Protein AF-A0A350LMN6-F1 (afdb_monomer)

Radius of gyration: 17.41 Å; Cα contacts (8 Å, |Δi|>4): 54; chains: 1; bounding box: 42×22×51 Å

pLDDT: mean 89.62, std 10.58, range [46.28, 97.31]

Structure (mmCIF, N/CA/C/O backbone):
data_AF-A0A350LMN6-F1
#
_entry.id   AF-A0A350LMN6-F1
#
loop_
_atom_site.group_PDB
_atom_site.id
_atom_site.type_symbol
_atom_site.label_atom_id
_atom_site.label_alt_id
_atom_site.label_comp_id
_atom_site.label_asym_id
_atom_site.label_entity_id
_atom_site.label_seq_id
_atom_site.pdbx_PDB_ins_code
_atom_site.Cartn_x
_atom_site.Cartn_y
_atom_site.Cartn_z
_atom_site.occupancy
_atom_site.B_iso_or_equiv
_atom_site.auth_seq_id
_atom_site.auth_comp_id
_atom_site.auth_asym_id
_atom_site.auth_atom_id
_atom_site.pdbx_PDB_model_num
ATOM 1 N N . ARG A 1 1 ? -7.589 -0.271 27.659 1.00 46.28 1 ARG A N 1
ATOM 2 C CA . ARG A 1 1 ? -8.736 -0.619 26.787 1.00 46.28 1 ARG A CA 1
ATOM 3 C C . ARG A 1 1 ? -8.306 -1.821 25.958 1.00 46.28 1 ARG A C 1
ATOM 5 O O . ARG A 1 1 ? -7.439 -1.653 25.115 1.00 46.28 1 ARG A O 1
ATOM 12 N N . VAL A 1 2 ? -8.798 -3.019 26.272 1.00 51.09 2 VAL A N 1
ATOM 13 C CA . VAL A 1 2 ? -8.551 -4.210 25.441 1.00 51.09 2 VAL A CA 1
ATOM 14 C C . VAL A 1 2 ? -9.443 -4.070 24.212 1.00 51.09 2 VAL A C 1
ATOM 16 O O . VAL A 1 2 ? -10.617 -3.734 24.362 1.00 51.09 2 VAL A O 1
ATOM 19 N N . ALA A 1 3 ? -8.888 -4.220 23.013 1.00 60.38 3 ALA A N 1
ATOM 20 C CA . ALA A 1 3 ? -9.687 -4.184 21.800 1.00 60.38 3 ALA A CA 1
ATOM 21 C C . ALA A 1 3 ? -10.554 -5.444 21.737 1.00 60.38 3 ALA A C 1
ATOM 23 O O . ALA A 1 3 ? -10.038 -6.561 21.719 1.00 60.38 3 ALA A O 1
ATOM 24 N N . GLU A 1 4 ? -11.871 -5.274 21.735 1.00 62.53 4 GLU A N 1
ATOM 25 C CA . GLU A 1 4 ? -12.802 -6.367 21.485 1.00 62.53 4 GLU A CA 1
ATOM 26 C C . GLU A 1 4 ? -12.888 -6.575 19.965 1.00 62.53 4 GLU A C 1
ATOM 28 O O . GLU A 1 4 ? -13.317 -5.690 19.230 1.00 62.53 4 GLU A O 1
ATOM 33 N N . VAL A 1 5 ? -12.378 -7.712 19.479 1.00 65.31 5 VAL A N 1
ATOM 34 C CA . VAL A 1 5 ? -12.191 -7.977 18.035 1.00 65.31 5 VAL A CA 1
ATOM 35 C C . VAL A 1 5 ? -13.121 -9.088 17.516 1.00 65.31 5 VAL A C 1
ATOM 37 O O . VAL A 1 5 ? -13.261 -9.295 16.309 1.00 65.31 5 VAL A O 1
ATOM 40 N N . ARG A 1 6 ? -13.805 -9.815 18.412 1.00 74.12 6 ARG A N 1
ATOM 41 C CA . ARG A 1 6 ? -14.726 -10.892 18.019 1.00 74.12 6 ARG A CA 1
ATOM 42 C C . ARG A 1 6 ? -15.953 -10.323 17.306 1.00 74.12 6 ARG A C 1
ATOM 44 O O . ARG A 1 6 ? -16.569 -9.383 17.783 1.00 74.12 6 ARG A O 1
ATOM 51 N N . GLY A 1 7 ? -16.309 -10.916 16.166 1.00 76.44 7 GLY A N 1
ATOM 52 C CA . GLY A 1 7 ? -17.500 -10.532 15.399 1.00 76.44 7 GLY A CA 1
ATOM 53 C C . GLY A 1 7 ? -17.394 -9.201 14.644 1.00 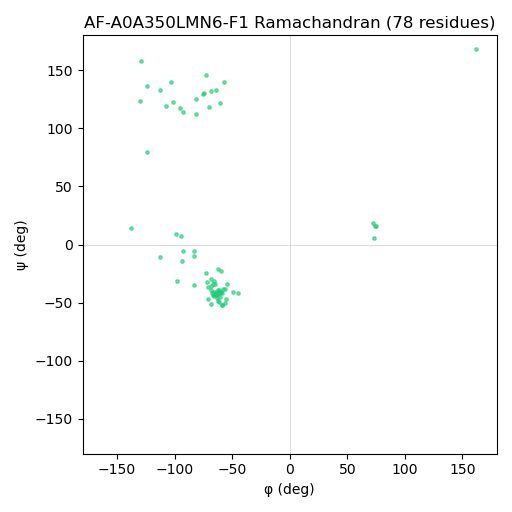76.44 7 GLY A C 1
ATOM 54 O O . GLY A 1 7 ? -18.375 -8.790 14.034 1.00 76.44 7 GLY A O 1
ATOM 55 N N . ALA A 1 8 ? -16.224 -8.548 14.632 1.00 86.62 8 ALA A N 1
ATOM 56 C CA . ALA A 1 8 ? -16.015 -7.254 13.978 1.00 86.62 8 ALA A CA 1
ATOM 57 C C . ALA A 1 8 ? -14.860 -7.310 12.952 1.00 86.62 8 ALA A C 1
ATOM 59 O O . ALA A 1 8 ? -13.754 -6.846 13.240 1.00 86.62 8 ALA A O 1
ATOM 60 N N . PRO A 1 9 ? -15.087 -7.844 11.733 1.00 85.62 9 PRO A N 1
ATOM 61 C CA . PRO A 1 9 ? -14.037 -8.028 10.725 1.00 85.62 9 PRO A CA 1
ATOM 62 C C . PRO A 1 9 ? -13.283 -6.742 10.369 1.00 85.62 9 PRO A C 1
ATOM 64 O O . PRO A 1 9 ? -12.0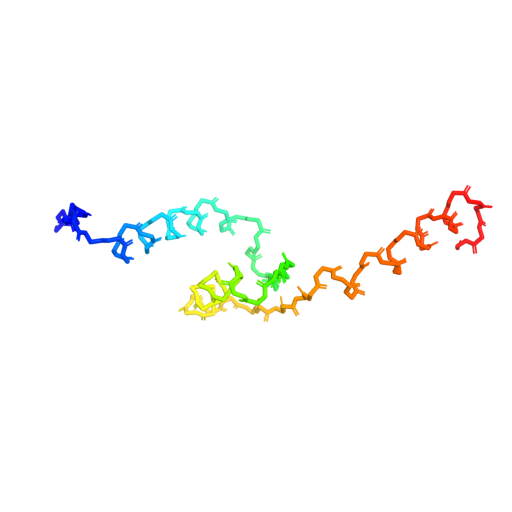68 -6.766 10.215 1.00 85.62 9 PRO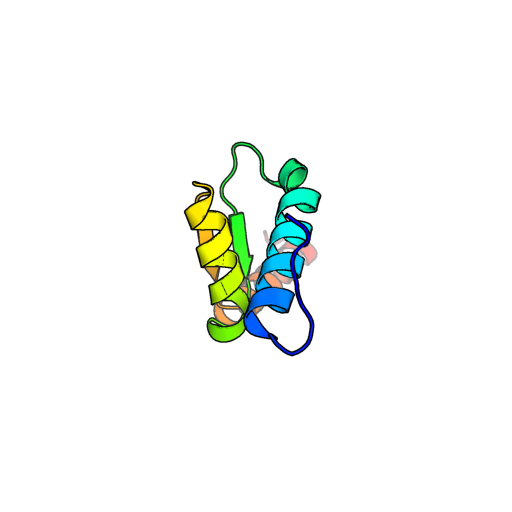 A O 1
ATOM 67 N N . ALA A 1 10 ? -13.975 -5.601 10.301 1.00 86.88 10 ALA A N 1
ATOM 68 C CA . ALA A 1 10 ? -13.340 -4.308 10.043 1.00 86.88 10 ALA A CA 1
ATOM 69 C C . ALA A 1 10 ? -12.370 -3.898 11.168 1.00 86.88 10 ALA A C 1
ATOM 71 O O . ALA A 1 10 ? -11.269 -3.422 10.893 1.00 86.88 10 ALA A O 1
ATOM 72 N N . ALA A 1 11 ? -12.748 -4.133 12.430 1.00 88.75 11 ALA A N 1
ATOM 73 C CA . ALA A 1 11 ? -11.888 -3.857 13.576 1.00 88.75 11 ALA A CA 1
ATOM 74 C C . ALA A 1 11 ? -10.673 -4.794 13.592 1.00 88.75 11 ALA A C 1
ATOM 76 O O . ALA A 1 11 ? -9.560 -4.329 13.829 1.00 88.75 11 ALA A O 1
ATOM 77 N N . LEU A 1 12 ? -10.859 -6.084 13.287 1.00 90.88 12 LEU A N 1
ATOM 78 C CA . LEU A 1 12 ? -9.757 -7.042 13.153 1.00 90.88 12 LEU A CA 1
ATOM 79 C C . LEU A 1 12 ? -8.763 -6.601 12.074 1.00 90.88 12 LEU A C 1
ATOM 81 O O . LEU A 1 12 ? -7.571 -6.489 12.351 1.00 90.88 12 LEU A O 1
ATOM 85 N N . THR A 1 13 ? -9.255 -6.295 10.873 1.00 88.88 13 THR A N 1
ATOM 86 C CA . THR A 1 13 ? -8.421 -5.839 9.754 1.00 88.88 13 THR A CA 1
ATOM 87 C C . THR A 1 13 ? -7.656 -4.566 10.108 1.00 88.88 13 THR A C 1
ATOM 89 O O . THR A 1 13 ? -6.464 -4.479 9.825 1.00 88.88 13 THR A O 1
ATOM 92 N N . GLY A 1 14 ? -8.295 -3.608 10.787 1.00 90.00 14 GLY A N 1
ATOM 93 C CA . GLY A 1 14 ? -7.627 -2.394 11.262 1.00 90.00 14 GLY A CA 1
ATOM 94 C C . GLY A 1 14 ? -6.482 -2.674 12.244 1.00 90.00 14 GLY A C 1
ATOM 95 O O . GLY A 1 14 ? -5.414 -2.079 12.116 1.00 90.00 14 GLY A O 1
ATOM 96 N N . HIS A 1 15 ? -6.660 -3.613 13.182 1.00 92.50 15 HIS A N 1
ATOM 97 C CA . HIS A 1 15 ? -5.599 -4.005 14.121 1.00 92.50 15 HIS A CA 1
ATOM 98 C C . HIS A 1 15 ? -4.428 -4.696 13.420 1.00 92.50 15 HIS A C 1
ATOM 100 O O . HIS A 1 15 ? -3.276 -4.384 13.715 1.00 92.50 15 HIS A O 1
ATOM 106 N N . LEU A 1 16 ? -4.711 -5.606 12.483 1.00 92.81 16 LEU A N 1
ATOM 107 C CA . LEU A 1 16 ? -3.668 -6.299 11.723 1.00 92.81 16 LEU A CA 1
ATOM 108 C C . LEU A 1 16 ? -2.876 -5.325 10.847 1.00 92.81 16 LEU A C 1
ATOM 110 O O . LEU A 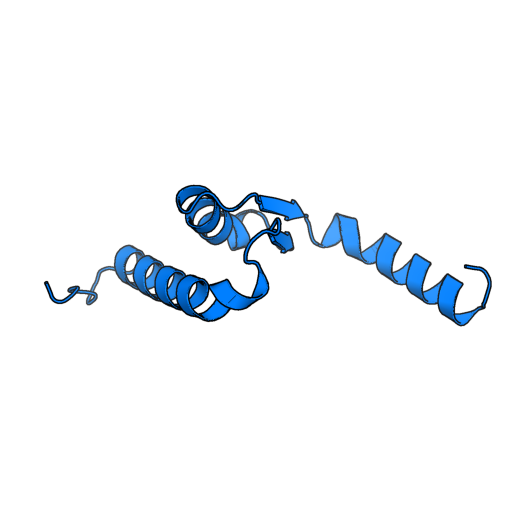1 16 ? -1.650 -5.376 10.839 1.00 92.81 16 LEU A O 1
ATOM 114 N N . LEU A 1 17 ? -3.562 -4.392 10.183 1.00 92.62 17 LEU A N 1
ATOM 115 C CA . LEU A 1 17 ? -2.915 -3.353 9.387 1.00 92.62 17 LEU A CA 1
ATOM 116 C C . LEU A 1 17 ? -2.040 -2.438 10.253 1.00 92.62 17 LEU A C 1
ATOM 118 O O . LEU A 1 17 ? -0.907 -2.140 9.889 1.00 92.62 17 LEU A O 1
ATOM 122 N N . GLY A 1 18 ? -2.535 -2.021 11.422 1.00 93.06 18 GLY A N 1
ATOM 123 C CA . GLY A 1 18 ? -1.748 -1.226 12.367 1.00 93.06 18 GLY A CA 1
ATOM 124 C C . GLY A 1 18 ? -0.488 -1.956 12.842 1.00 93.06 18 GLY A C 1
ATOM 125 O O . GLY A 1 18 ? 0.581 -1.351 12.905 1.00 93.06 18 GLY A O 1
ATOM 126 N N . ALA A 1 19 ? -0.593 -3.259 13.118 1.00 95.00 19 ALA A N 1
ATOM 127 C CA . ALA A 1 19 ? 0.547 -4.089 13.498 1.00 95.00 19 ALA A CA 1
ATOM 128 C C . ALA A 1 19 ? 1.569 -4.239 12.356 1.00 95.00 19 ALA A C 1
ATOM 130 O O . ALA A 1 19 ? 2.766 -4.083 12.596 1.00 95.00 19 ALA A O 1
ATOM 131 N N . GLU A 1 20 ? 1.108 -4.477 11.122 1.00 94.38 20 GLU A N 1
ATOM 132 C CA . GLU A 1 20 ? 1.953 -4.531 9.919 1.00 94.38 20 GLU A CA 1
ATOM 133 C C . GLU A 1 20 ? 2.748 -3.228 9.746 1.00 94.38 20 GLU A C 1
ATOM 135 O O . GLU A 1 20 ? 3.975 -3.254 9.627 1.00 94.38 20 GLU A O 1
ATOM 140 N N . LEU A 1 21 ? 2.070 -2.076 9.805 1.00 93.06 21 LEU A N 1
ATOM 141 C CA . LEU A 1 21 ? 2.714 -0.776 9.607 1.00 93.06 21 LEU A CA 1
ATOM 142 C C . LEU A 1 21 ? 3.677 -0.409 10.741 1.00 93.06 21 LEU A C 1
ATOM 144 O O . LEU A 1 21 ? 4.755 0.124 10.478 1.00 93.06 21 LEU A O 1
ATOM 148 N N . ALA A 1 22 ? 3.330 -0.714 11.994 1.00 93.19 22 ALA A N 1
ATOM 149 C CA . ALA A 1 22 ? 4.219 -0.476 13.129 1.00 93.19 22 ALA A CA 1
ATOM 150 C C . ALA A 1 22 ? 5.515 -1.294 13.014 1.00 93.19 22 ALA A C 1
ATOM 152 O O . ALA A 1 22 ? 6.598 -0.766 13.271 1.00 93.19 22 ALA A O 1
ATOM 153 N N . ALA A 1 23 ? 5.408 -2.558 12.589 1.00 94.00 23 ALA A N 1
ATOM 154 C CA . ALA A 1 23 ? 6.557 -3.438 12.405 1.00 94.00 23 ALA A CA 1
ATOM 155 C C . ALA A 1 23 ? 7.449 -3.006 11.232 1.00 94.00 23 ALA A C 1
ATOM 157 O O . ALA A 1 23 ? 8.670 -3.123 11.318 1.00 94.00 23 ALA A O 1
ATOM 158 N N . ALA A 1 24 ? 6.858 -2.493 10.151 1.00 92.62 24 ALA A N 1
ATOM 159 C CA . ALA A 1 24 ? 7.603 -2.142 8.947 1.00 92.62 24 ALA A CA 1
ATOM 160 C C . ALA A 1 24 ? 8.069 -0.668 8.889 1.00 92.62 24 ALA A C 1
ATOM 162 O O . ALA A 1 24 ? 8.890 -0.314 8.044 1.00 92.62 24 ALA A O 1
ATOM 163 N N . ARG A 1 25 ? 7.674 0.171 9.858 1.00 90.44 25 ARG A N 1
ATOM 164 C CA . ARG A 1 25 ? 8.119 1.572 9.995 1.00 90.44 25 ARG A CA 1
ATOM 165 C C . ARG A 1 25 ? 9.631 1.805 9.816 1.00 90.44 25 ARG A C 1
ATOM 167 O O . ARG A 1 25 ? 9.973 2.781 9.149 1.00 90.44 25 ARG A O 1
ATOM 174 N N . PRO A 1 26 ? 10.551 0.972 10.346 1.00 91.25 26 PRO A N 1
ATOM 175 C CA . PRO A 1 26 ? 11.989 1.185 10.159 1.00 91.25 26 PRO A CA 1
ATOM 176 C C . PRO A 1 26 ? 12.455 1.191 8.694 1.00 91.25 26 PRO A C 1
ATOM 178 O O . PRO A 1 26 ? 13.492 1.778 8.406 1.00 91.25 26 PRO A O 1
ATOM 181 N N . TYR A 1 27 ? 11.703 0.580 7.772 1.00 87.88 27 TYR A N 1
ATOM 182 C CA . TYR A 1 27 ? 12.095 0.447 6.365 1.00 87.88 27 TYR A CA 1
ATOM 183 C C . TYR A 1 27 ? 11.784 1.680 5.501 1.00 87.88 27 TYR A C 1
ATOM 185 O O . TYR A 1 27 ? 12.238 1.737 4.363 1.00 87.88 27 TYR A O 1
ATOM 193 N N . TRP A 1 28 ? 11.031 2.663 6.008 1.00 88.38 28 TRP A N 1
ATOM 194 C CA . TRP A 1 28 ? 10.607 3.838 5.227 1.00 88.38 28 TRP A CA 1
ATOM 195 C C . TRP A 1 28 ? 10.699 5.171 5.984 1.00 88.38 28 TRP A C 1
ATOM 197 O O . TRP A 1 28 ? 10.122 6.175 5.566 1.00 88.38 28 TRP A O 1
ATOM 207 N N . LEU A 1 29 ? 11.396 5.218 7.123 1.00 83.62 29 LEU A N 1
ATOM 208 C CA . LEU A 1 29 ? 11.562 6.467 7.870 1.00 83.62 29 LEU A CA 1
ATOM 209 C C . LEU A 1 29 ? 12.274 7.527 7.016 1.00 83.62 29 LEU A C 1
ATOM 211 O O . LEU A 1 29 ? 13.399 7.326 6.570 1.00 83.62 29 LEU A O 1
ATOM 215 N N . GLY A 1 30 ? 11.612 8.672 6.825 1.00 85.62 30 GLY A N 1
ATOM 216 C CA . GLY A 1 30 ? 12.143 9.787 6.035 1.00 85.62 30 GLY A CA 1
ATOM 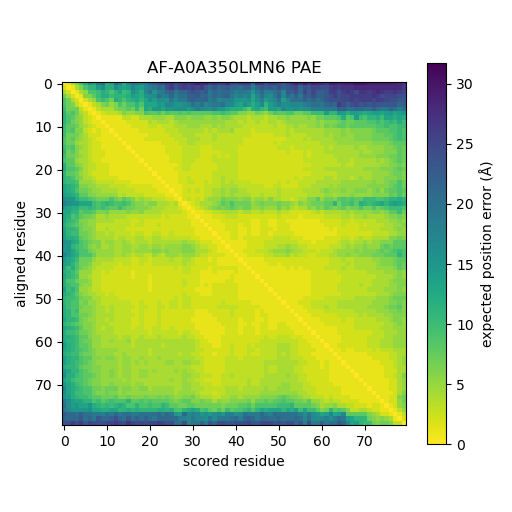217 C C . GLY A 1 30 ? 12.111 9.563 4.519 1.00 85.62 30 GLY A C 1
ATOM 218 O O . GLY A 1 30 ? 12.804 10.269 3.789 1.00 85.62 30 GLY A O 1
ATOM 219 N N . GLN A 1 31 ? 11.343 8.582 4.042 1.00 90.19 31 GLN A N 1
ATOM 220 C CA . GLN A 1 31 ? 11.194 8.257 2.625 1.00 90.19 31 GLN A CA 1
ATOM 221 C C . GLN A 1 31 ? 9.709 8.163 2.251 1.00 90.19 31 GLN A C 1
ATOM 223 O O . GLN A 1 31 ? 8.843 7.932 3.097 1.00 90.19 31 GLN A O 1
ATOM 228 N N . GLU A 1 32 ? 9.422 8.336 0.967 1.00 94.31 32 GLU A N 1
ATOM 229 C CA . GLU A 1 32 ? 8.123 8.014 0.380 1.00 94.31 32 GLU A CA 1
ATOM 230 C C . GLU A 1 32 ? 7.938 6.491 0.277 1.00 94.31 32 GLU A C 1
ATOM 232 O O . GLU A 1 32 ? 8.889 5.756 0.004 1.00 94.31 32 GLU A O 1
ATOM 237 N N . VAL A 1 33 ? 6.703 6.012 0.451 1.00 95.50 33 VAL A N 1
ATOM 238 C CA . VAL A 1 33 ? 6.342 4.604 0.249 1.00 95.50 33 VAL A CA 1
ATOM 239 C C . VAL A 1 33 ? 5.642 4.419 -1.095 1.00 95.50 33 VAL A C 1
ATOM 241 O O . VAL A 1 33 ? 4.578 4.977 -1.350 1.00 95.50 33 VAL A O 1
ATOM 244 N N . ASN A 1 34 ? 6.209 3.557 -1.937 1.00 95.94 34 ASN A N 1
ATOM 245 C CA . ASN A 1 34 ? 5.599 3.143 -3.196 1.00 95.94 34 ASN A CA 1
ATOM 246 C C . ASN A 1 34 ? 4.778 1.866 -2.978 1.00 95.94 34 ASN A C 1
ATOM 248 O O . ASN A 1 34 ? 5.329 0.807 -2.679 1.00 95.94 34 ASN A O 1
ATOM 252 N N . LEU A 1 35 ? 3.457 1.958 -3.125 1.00 95.81 35 LEU A N 1
ATOM 253 C CA . LEU A 1 35 ? 2.549 0.818 -3.047 1.00 95.81 35 LEU A CA 1
ATOM 254 C C . LEU A 1 35 ? 2.261 0.285 -4.445 1.00 95.81 35 LEU A C 1
ATOM 256 O O . LEU A 1 35 ? 1.652 0.972 -5.260 1.00 95.81 35 LEU A O 1
ATOM 260 N N . ILE A 1 36 ? 2.655 -0.960 -4.690 1.00 96.62 36 ILE A N 1
ATOM 261 C CA . ILE A 1 36 ? 2.416 -1.658 -5.952 1.00 96.62 36 ILE A CA 1
ATOM 262 C C . ILE A 1 36 ? 1.343 -2.714 -5.707 1.00 96.62 36 ILE A C 1
ATOM 264 O O . ILE A 1 36 ? 1.519 -3.605 -4.875 1.00 96.62 36 ILE A O 1
ATOM 268 N N . GLY A 1 37 ? 0.217 -2.611 -6.404 1.00 95.88 37 GLY A N 1
ATOM 269 C CA . GLY A 1 37 ? -0.855 -3.593 -6.290 1.00 95.88 37 GLY A CA 1
ATOM 270 C C . GLY A 1 37 ? -2.198 -3.079 -6.802 1.00 95.88 37 GLY A C 1
ATOM 271 O O . GLY A 1 37 ? -2.370 -1.875 -6.989 1.00 95.88 37 GLY A O 1
ATOM 272 N N . PRO A 1 38 ? -3.188 -3.972 -6.976 1.00 94.38 38 PRO A N 1
ATOM 273 C CA . PRO A 1 38 ? -4.517 -3.571 -7.418 1.00 94.38 38 PRO A CA 1
ATOM 274 C C . PRO A 1 38 ? -5.122 -2.525 -6.476 1.00 94.38 38 PRO A C 1
ATOM 276 O O . PRO A 1 38 ? -5.036 -2.664 -5.252 1.00 94.38 38 PRO A O 1
ATOM 279 N N . LYS A 1 39 ? -5.811 -1.515 -7.024 1.00 89.81 39 LYS A N 1
ATOM 280 C CA . LYS A 1 39 ? -6.391 -0.396 -6.251 1.00 89.81 39 LYS A CA 1
ATOM 281 C C . LYS A 1 39 ? -7.213 -0.849 -5.036 1.00 89.81 39 LYS A C 1
ATOM 283 O O . LYS A 1 39 ? -7.094 -0.267 -3.957 1.00 89.81 39 LYS A O 1
ATOM 288 N N . ALA A 1 40 ? -8.011 -1.906 -5.194 1.00 87.81 40 ALA A N 1
ATOM 289 C CA . ALA A 1 40 ? -8.821 -2.476 -4.116 1.00 87.81 40 ALA A CA 1
ATOM 290 C C . ALA A 1 40 ? -7.977 -3.096 -2.984 1.00 87.81 40 ALA A C 1
ATOM 292 O O . ALA A 1 40 ? -8.379 -3.051 -1.825 1.00 87.81 40 ALA A O 1
ATOM 293 N N . ALA A 1 41 ? -6.799 -3.640 -3.303 1.00 88.44 41 ALA A N 1
ATOM 294 C CA . ALA A 1 41 ? -5.915 -4.304 -2.348 1.00 88.44 41 ALA A CA 1
ATOM 295 C C . ALA A 1 41 ? -5.018 -3.320 -1.576 1.00 88.44 41 ALA A C 1
ATOM 297 O O . ALA A 1 41 ? -4.738 -3.531 -0.393 1.00 88.44 41 ALA A O 1
ATOM 298 N N . ILE A 1 42 ? -4.576 -2.237 -2.225 1.00 95.31 42 ILE A N 1
ATOM 299 C CA . ILE A 1 42 ? -3.657 -1.262 -1.615 1.00 95.31 42 ILE A CA 1
ATOM 300 C C . ILE A 1 42 ? -4.369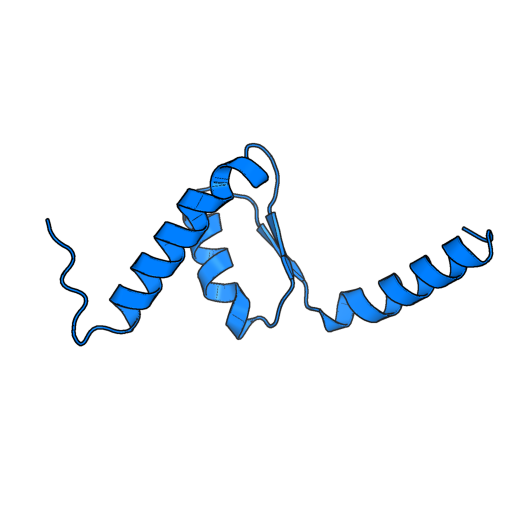 -0.081 -0.949 1.00 95.31 42 ILE A C 1
ATOM 302 O O . ILE A 1 42 ? -3.750 0.622 -0.155 1.00 95.31 42 ILE A O 1
ATOM 306 N N . GLY A 1 43 ? -5.664 0.133 -1.214 1.00 94.62 43 GLY A N 1
ATOM 307 C CA . GLY A 1 43 ? -6.410 1.297 -0.722 1.00 94.62 43 GLY A CA 1
ATOM 308 C C . GLY A 1 43 ? -6.358 1.478 0.799 1.00 94.62 43 GLY A C 1
ATOM 309 O O . GLY A 1 43 ? -6.054 2.570 1.273 1.00 94.62 43 GLY A O 1
ATOM 310 N N . ALA A 1 44 ? -6.576 0.402 1.564 1.00 93.25 44 ALA A N 1
ATOM 311 C CA . ALA A 1 44 ? -6.528 0.454 3.028 1.00 93.25 44 ALA A CA 1
ATOM 312 C C . ALA A 1 44 ? -5.115 0.757 3.562 1.00 93.25 44 ALA A C 1
ATOM 314 O O . ALA A 1 44 ? -4.969 1.564 4.478 1.00 93.25 44 ALA A O 1
ATOM 315 N N . ARG A 1 45 ? -4.073 0.163 2.959 1.00 93.50 45 ARG A N 1
ATOM 316 C CA . ARG A 1 45 ? -2.666 0.434 3.307 1.00 93.50 45 ARG A CA 1
ATOM 317 C C . ARG A 1 45 ? -2.294 1.879 3.023 1.00 93.50 45 ARG A C 1
ATOM 319 O O . ARG A 1 45 ? -1.708 2.533 3.878 1.00 93.50 45 ARG A O 1
ATOM 326 N N . ALA A 1 46 ? -2.684 2.376 1.854 1.00 95.56 46 ALA A N 1
ATOM 327 C CA . ALA A 1 46 ? -2.418 3.743 1.448 1.00 95.56 46 ALA A CA 1
ATOM 328 C C . ALA A 1 46 ? -3.075 4.744 2.406 1.00 95.56 46 ALA A C 1
ATOM 330 O O . ALA A 1 46 ? -2.386 5.601 2.944 1.00 95.56 46 ALA A O 1
ATOM 331 N N . ALA A 1 47 ? -4.364 4.559 2.713 1.00 95.25 47 ALA A N 1
ATOM 332 C CA . ALA A 1 47 ? -5.072 5.415 3.662 1.00 95.25 47 ALA A CA 1
ATOM 333 C C . ALA A 1 47 ? -4.436 5.387 5.065 1.00 95.25 47 ALA A C 1
ATOM 335 O O . ALA A 1 47 ? -4.312 6.424 5.710 1.00 95.25 47 ALA A O 1
ATOM 336 N N . ALA A 1 48 ? -4.005 4.216 5.544 1.00 93.75 48 ALA A N 1
ATOM 337 C CA . ALA A 1 48 ? -3.381 4.085 6.860 1.00 93.75 48 ALA A CA 1
ATOM 338 C C . ALA A 1 48 ? -1.961 4.679 6.934 1.00 93.75 48 ALA A C 1
ATOM 340 O O . ALA A 1 48 ? -1.566 5.174 7.991 1.00 93.75 48 ALA A O 1
ATOM 341 N N . LEU A 1 49 ? -1.198 4.637 5.839 1.00 93.88 49 LEU A N 1
ATOM 342 C CA . LEU A 1 49 ? 0.106 5.295 5.714 1.00 93.88 49 LEU A CA 1
ATOM 343 C C . LEU A 1 49 ? -0.048 6.820 5.631 1.00 93.88 49 LEU A C 1
ATOM 345 O O . LEU A 1 49 ? 0.604 7.547 6.380 1.00 93.88 49 LEU A O 1
ATOM 349 N N . GLU A 1 50 ? -0.967 7.301 4.795 1.00 94.56 50 GLU A N 1
ATOM 350 C CA . GLU A 1 50 ? -1.270 8.729 4.641 1.00 94.56 50 GLU A CA 1
ATOM 351 C C . GLU A 1 50 ? -1.787 9.341 5.949 1.00 94.56 50 GLU A C 1
ATOM 353 O O . GLU A 1 50 ? -1.371 10.435 6.328 1.00 94.56 50 GLU A O 1
ATOM 358 N N . ALA A 1 51 ? -2.614 8.612 6.706 1.00 93.44 51 ALA A N 1
ATOM 359 C CA . ALA A 1 51 ? -3.069 9.035 8.033 1.00 93.44 51 ALA A CA 1
ATOM 360 C C . ALA A 1 51 ? -1.923 9.197 9.053 1.00 93.44 51 ALA A C 1
ATOM 362 O O . ALA A 1 51 ? -2.077 9.907 10.044 1.00 93.44 51 ALA A O 1
ATOM 363 N N . GLN A 1 52 ? -0.772 8.559 8.817 1.00 90.88 52 GLN A N 1
ATOM 364 C CA . GLN A 1 52 ? 0.448 8.707 9.618 1.00 90.88 52 GLN A CA 1
ATOM 365 C C . GLN A 1 52 ? 1.412 9.760 9.045 1.00 90.88 52 GLN A C 1
ATOM 367 O O . GLN A 1 52 ? 2.534 9.892 9.533 1.00 90.88 52 GLN A O 1
ATOM 372 N N . GLY A 1 53 ? 0.988 10.506 8.019 1.00 91.81 53 GLY A N 1
ATOM 373 C CA . GLY A 1 53 ? 1.798 11.521 7.350 1.00 91.81 53 GLY A CA 1
ATOM 374 C C . GLY A 1 53 ? 2.881 10.949 6.434 1.00 91.81 53 GLY A C 1
ATOM 375 O O . GLY A 1 53 ? 3.807 11.673 6.077 1.00 91.81 53 GLY A O 1
ATOM 376 N N . VAL A 1 54 ? 2.800 9.666 6.069 1.00 93.75 54 VAL A N 1
ATOM 377 C CA . VAL A 1 54 ? 3.749 9.048 5.136 1.00 93.75 54 VAL A CA 1
ATOM 378 C C . VAL A 1 54 ? 3.331 9.397 3.702 1.00 93.75 54 VAL A C 1
ATOM 380 O O . VAL A 1 54 ? 2.188 9.114 3.338 1.00 93.75 54 VAL A O 1
ATOM 383 N N . PRO A 1 55 ? 4.213 9.986 2.873 1.00 95.25 55 PRO A N 1
ATOM 384 C CA . PRO A 1 55 ? 3.936 10.186 1.453 1.00 95.25 55 PRO A CA 1
ATOM 385 C C . PRO A 1 55 ? 3.786 8.836 0.743 1.00 95.25 55 PRO A C 1
ATOM 387 O O . PRO A 1 55 ? 4.611 7.942 0.943 1.00 95.25 55 PRO A O 1
ATOM 390 N N . VAL A 1 56 ? 2.740 8.685 -0.074 1.00 96.50 56 VAL A N 1
ATOM 391 C CA . VAL A 1 56 ? 2.434 7.427 -0.766 1.00 96.50 56 VAL A CA 1
ATOM 392 C C . VAL A 1 56 ? 2.189 7.656 -2.252 1.00 96.50 56 VAL A C 1
ATOM 394 O O . VAL A 1 56 ? 1.241 8.351 -2.621 1.00 96.50 56 VAL A O 1
ATOM 397 N N . THR A 1 57 ? 2.951 6.959 -3.094 1.00 97.31 57 THR A N 1
ATOM 398 C CA . THR A 1 57 ? 2.632 6.784 -4.519 1.00 97.31 57 THR A CA 1
ATOM 399 C C . THR A 1 57 ? 2.079 5.387 -4.754 1.00 97.31 57 THR A C 1
ATOM 401 O O . THR A 1 57 ? 2.522 4.407 -4.155 1.00 97.31 57 THR A O 1
ATOM 404 N N . ARG A 1 58 ? 1.058 5.291 -5.606 1.00 97.19 58 ARG A N 1
ATOM 405 C CA . ARG A 1 58 ? 0.352 4.046 -5.923 1.00 97.19 58 ARG A CA 1
ATOM 406 C C . ARG A 1 58 ? 0.639 3.672 -7.369 1.00 97.19 58 ARG A C 1
ATOM 408 O O . ARG A 1 58 ? 0.477 4.519 -8.241 1.00 97.19 58 ARG A O 1
ATOM 415 N N . HIS A 1 59 ? 0.981 2.414 -7.605 1.00 97.31 59 HIS A N 1
ATOM 416 C CA . HIS A 1 59 ? 1.253 1.875 -8.934 1.00 97.31 59 HIS A CA 1
ATOM 417 C C . HIS A 1 59 ? 0.361 0.675 -9.213 1.00 97.31 59 HIS A C 1
ATOM 419 O O . HIS A 1 59 ? 0.218 -0.207 -8.355 1.00 97.31 59 HIS A O 1
ATOM 425 N N . ASP A 1 60 ? -0.195 0.624 -10.420 1.00 95.06 60 ASP A N 1
ATOM 426 C CA . ASP A 1 60 ? -0.763 -0.613 -10.936 1.00 95.06 60 ASP A CA 1
ATOM 427 C C . ASP A 1 60 ? 0.388 -1.556 -11.340 1.00 95.06 60 ASP A C 1
ATOM 429 O O . ASP A 1 60 ? 1.323 -1.121 -12.020 1.00 95.06 60 ASP A O 1
ATOM 433 N 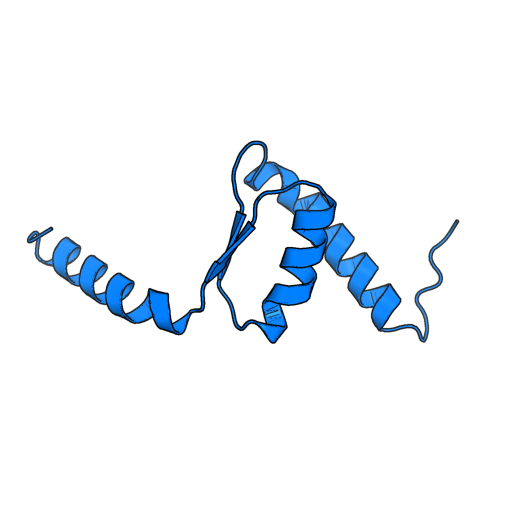N . PRO A 1 61 ? 0.389 -2.830 -10.905 1.00 95.00 61 PRO A N 1
ATOM 434 C CA . PRO A 1 61 ? 1.406 -3.789 -11.324 1.00 95.00 61 PRO A CA 1
ATOM 435 C C . PRO A 1 61 ? 1.531 -3.926 -12.845 1.00 95.00 61 PRO A C 1
ATOM 437 O O . PRO A 1 61 ? 2.646 -4.129 -13.337 1.00 95.00 61 PRO A O 1
ATOM 440 N N . ASP A 1 62 ? 0.422 -3.795 -13.577 1.00 94.31 62 ASP A N 1
ATOM 441 C CA . ASP A 1 62 ? 0.397 -3.981 -15.029 1.00 94.31 62 ASP A CA 1
ATOM 442 C C . ASP A 1 62 ? 1.168 -2.868 -15.759 1.00 94.31 62 ASP A C 1
ATOM 444 O O . ASP A 1 62 ? 1.811 -3.129 -16.778 1.00 94.31 62 ASP A O 1
ATOM 448 N N . ASP A 1 63 ? 1.218 -1.663 -15.182 1.00 95.06 63 ASP A N 1
ATOM 449 C CA . ASP A 1 63 ? 1.991 -0.532 -15.713 1.00 95.06 63 ASP A CA 1
ATOM 450 C C . ASP A 1 63 ? 3.507 -0.712 -15.516 1.00 95.06 63 ASP A C 1
ATOM 452 O O . ASP A 1 63 ? 4.318 -0.133 -16.244 1.00 95.06 63 ASP A O 1
ATOM 456 N N . LEU A 1 64 ? 3.916 -1.515 -14.528 1.00 96.25 64 LEU A N 1
ATOM 457 C CA . LEU A 1 64 ? 5.321 -1.677 -14.145 1.00 96.25 64 LEU A CA 1
ATOM 458 C C . LEU A 1 64 ? 5.980 -2.914 -14.759 1.00 96.25 64 LEU A C 1
ATOM 460 O O . LEU A 1 64 ? 7.189 -2.908 -15.009 1.00 96.25 64 LEU A O 1
ATOM 464 N N . LEU A 1 65 ? 5.221 -3.989 -14.983 1.00 96.00 65 LEU A N 1
ATOM 465 C CA . LEU A 1 65 ? 5.804 -5.296 -15.281 1.00 96.00 65 LEU A CA 1
ATOM 466 C C . LEU A 1 65 ? 6.505 -5.341 -16.646 1.00 96.00 65 LEU A C 1
ATOM 468 O O . LEU A 1 65 ? 7.666 -5.746 -16.732 1.00 96.00 65 LEU A O 1
ATOM 472 N N . ALA A 1 66 ? 5.826 -4.909 -17.711 1.00 96.56 66 ALA A N 1
ATOM 473 C CA . ALA A 1 66 ? 6.383 -4.918 -19.063 1.00 96.56 66 ALA A CA 1
ATOM 474 C C . ALA A 1 66 ? 7.679 -4.084 -19.199 1.00 96.56 66 ALA A C 1
ATOM 476 O O . 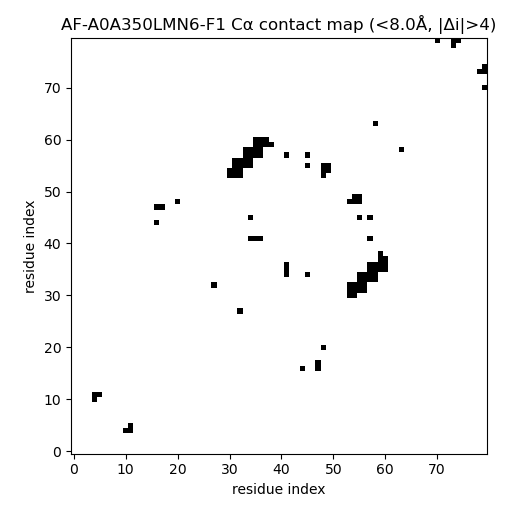ALA A 1 66 ? 8.686 -4.640 -19.660 1.00 96.56 66 ALA A O 1
ATOM 477 N N . PRO A 1 67 ? 7.732 -2.802 -18.772 1.00 96.94 67 PRO A N 1
ATOM 478 C CA . PRO A 1 67 ? 8.966 -2.022 -18.858 1.00 96.94 67 PRO A CA 1
ATOM 479 C C . PRO A 1 67 ? 10.081 -2.583 -17.964 1.00 96.94 67 PRO A C 1
ATOM 481 O O . PRO A 1 67 ? 11.245 -2.554 -18.366 1.00 96.94 67 PRO A O 1
ATOM 484 N N . ALA A 1 68 ? 9.758 -3.154 -16.797 1.00 95.31 68 ALA A N 1
ATOM 485 C CA . ALA A 1 68 ? 10.758 -3.773 -15.926 1.00 95.31 68 ALA A CA 1
ATOM 486 C C . ALA A 1 68 ? 11.448 -4.979 -16.587 1.00 95.31 68 ALA A C 1
ATOM 488 O O . ALA A 1 68 ? 12.671 -5.113 -16.509 1.00 95.31 68 ALA A O 1
ATOM 489 N N . VAL A 1 69 ? 10.687 -5.839 -17.273 1.00 96.62 69 VAL A N 1
ATOM 490 C CA . VAL A 1 69 ? 11.242 -6.996 -17.996 1.00 96.62 69 VAL A CA 1
ATOM 491 C C . VAL A 1 69 ? 12.117 -6.546 -19.167 1.00 96.62 69 VAL A C 1
ATOM 493 O O . VAL A 1 69 ? 13.217 -7.075 -19.340 1.00 96.62 69 VAL A O 1
ATOM 496 N N . ALA A 1 70 ? 11.680 -5.544 -19.934 1.00 96.25 70 ALA A N 1
ATOM 497 C CA . ALA A 1 70 ? 12.477 -4.985 -21.026 1.00 96.25 70 ALA A CA 1
ATOM 498 C C . ALA A 1 70 ? 13.807 -4.394 -20.521 1.00 96.25 70 ALA A C 1
ATOM 500 O O . ALA A 1 70 ? 14.869 -4.684 -21.075 1.00 96.25 70 ALA A O 1
ATOM 501 N N . ALA A 1 71 ? 13.769 -3.632 -19.424 1.00 96.62 71 ALA A N 1
ATOM 502 C CA . ALA A 1 71 ? 14.966 -3.070 -18.803 1.00 96.62 71 ALA A CA 1
ATOM 503 C C . ALA A 1 71 ? 15.922 -4.163 -18.294 1.00 96.62 71 ALA A C 1
ATOM 505 O O . ALA A 1 71 ? 17.140 -4.049 -18.438 1.00 96.62 71 ALA A O 1
ATOM 506 N N . LEU A 1 72 ? 15.386 -5.248 -17.726 1.00 96.75 72 LEU A N 1
ATOM 507 C CA . LEU A 1 72 ? 16.192 -6.392 -17.306 1.00 96.75 72 LEU A CA 1
ATOM 508 C C . LEU A 1 72 ? 16.888 -7.068 -18.496 1.00 96.75 72 LEU A C 1
ATOM 510 O O . LEU A 1 72 ? 18.062 -7.412 -18.378 1.00 96.75 72 LEU A O 1
ATOM 514 N N . ALA A 1 73 ? 16.192 -7.250 -19.622 1.00 95.69 73 ALA A N 1
ATOM 515 C CA . ALA A 1 73 ? 16.766 -7.840 -20.831 1.00 95.69 73 ALA A CA 1
ATOM 516 C C . ALA A 1 73 ? 17.921 -6.984 -21.379 1.00 95.69 73 ALA A C 1
ATOM 518 O O . ALA A 1 73 ? 19.027 -7.493 -21.538 1.00 95.69 73 ALA A O 1
ATOM 519 N N . ALA A 1 74 ? 17.718 -5.669 -21.517 1.00 95.69 74 ALA A N 1
ATOM 520 C CA . ALA A 1 74 ? 18.763 -4.750 -21.977 1.00 95.69 74 ALA A CA 1
ATOM 521 C C . ALA A 1 74 ? 20.019 -4.784 -21.083 1.00 95.69 74 ALA A C 1
ATOM 523 O O . ALA A 1 74 ? 21.149 -4.760 -21.569 1.00 95.69 74 ALA A O 1
ATOM 524 N N . ARG A 1 75 ? 19.837 -4.908 -19.759 1.00 94.19 75 ARG A N 1
ATOM 525 C CA . ARG A 1 75 ? 20.955 -5.059 -18.812 1.00 94.19 75 ARG A CA 1
ATOM 526 C C . ARG A 1 75 ? 21.709 -6.377 -18.973 1.00 94.19 75 ARG A C 1
ATOM 528 O O . ARG A 1 75 ? 22.910 -6.406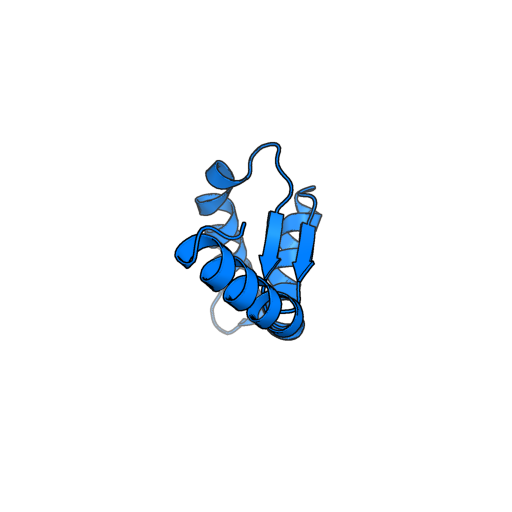 -18.724 1.00 94.19 75 ARG A O 1
ATOM 535 N N . ARG A 1 76 ? 21.023 -7.465 -19.339 1.00 90.81 76 ARG A N 1
ATOM 536 C CA . ARG A 1 76 ? 21.660 -8.770 -19.590 1.00 90.81 76 ARG A CA 1
ATOM 537 C C . ARG A 1 76 ? 22.477 -8.759 -20.874 1.00 90.81 76 ARG A C 1
ATOM 539 O O . ARG A 1 76 ? 23.546 -9.359 -20.899 1.00 90.81 76 ARG A O 1
ATOM 546 N N . ASP A 1 77 ? 21.989 -8.053 -21.885 1.00 91.62 77 ASP A N 1
ATOM 547 C CA . ASP A 1 77 ? 22.629 -7.969 -23.197 1.00 91.62 77 ASP A CA 1
ATOM 548 C C . ASP A 1 77 ? 23.752 -6.913 -23.232 1.00 91.62 77 ASP A C 1
ATOM 550 O O . ASP A 1 77 ? 24.478 -6.805 -24.218 1.00 91.62 77 ASP A O 1
ATOM 554 N N . GLY A 1 78 ? 23.930 -6.149 -22.143 1.00 83.69 78 GLY A N 1
ATOM 555 C CA . GLY A 1 78 ? 24.943 -5.094 -22.030 1.00 83.69 78 GLY A CA 1
ATOM 556 C C . GLY A 1 78 ? 24.622 -3.849 -22.860 1.00 83.69 78 GLY A C 1
ATOM 557 O O . GLY A 1 78 ? 25.515 -3.057 -23.145 1.00 83.69 78 GLY A O 1
ATOM 558 N N . THR A 1 79 ? 23.363 -3.684 -23.265 1.00 71.12 79 THR A N 1
ATOM 559 C CA . THR A 1 79 ? 22.886 -2.581 -24.112 1.00 71.12 79 THR A CA 1
ATOM 560 C C . THR A 1 79 ? 22.226 -1.456 -23.309 1.00 71.12 79 THR A C 1
ATOM 562 O O . THR A 1 79 ? 21.577 -0.594 -23.900 1.00 71.12 79 THR A O 1
ATOM 565 N N . ALA A 1 80 ? 22.320 -1.513 -21.978 1.00 58.06 80 ALA A N 1
ATOM 566 C CA . ALA A 1 80 ? 21.763 -0.541 -21.038 1.00 58.06 80 ALA A CA 1
ATOM 567 C C . ALA A 1 80 ? 22.806 0.491 -20.600 1.00 58.06 80 ALA A C 1
ATOM 569 O O . ALA A 1 80 ? 23.969 0.086 -20.375 1.00 58.06 80 ALA A O 1
#

Nearest PDB structures (foldseek):
  3r1x-assembly1_A  TM=8.579E-01  e=5.371E-01  Klebsiella pneumoniae subsp. pneumoniae MGH 78578
  3lrx-assembly3_C  TM=4.952E-01  e=1.732E+00  Pyrococcus furiosus
  8jfg-assembly2_F  TM=6.064E-01  e=3.449E+00  Helicobacter pylori
  8jfg-assembly2_E  TM=5.354E-01  e=8.446E+00  Helicobacter pylori
  5wha-assembly2_D  TM=3.479E-01  e=7.884E+00  Homo sapiens

Mean predicted aligned error: 5.73 Å

Foldseek 3Di:
DDDDCPPPVVSVVVVVLVVVCVVCVVVAVPHADEAEDDCVVCVVNCVVCVVVVHHYDYHYNVVVPVVVVVVVVCVVVVND

Solvent-accessible surface area (backbone atoms only — not comparable to full-atom values): 4908 Å² total; per-residue (Å²): 135,83,84,85,45,82,97,33,67,70,57,41,51,51,52,53,51,50,52,53,50,65,71,49,44,84,83,44,71,98,48,72,45,78,46,73,37,56,70,86,72,40,46,66,57,50,52,58,37,45,76,71,72,40,51,72,49,80,38,54,51,79,78,48,48,62,62,51,53,53,54,51,50,33,55,73,74,66,75,103

Sequence (80 aa):
RVAEVRGAPAALTGHLLGAELAAARPYWLGQEVNLIGPKAAIGARAAALEAQGVPVTRHDPDDLLAPAVAALAARRDGTA

Secondary structure (DSSP, 8-state):
-----TT-HHHHHHHHHHHHHHHHGGGSTTS-EEEES-HHHHHHHHHHHHTTT--EEEE-HHHHHHHHHHHHHHHHHT--